Protein AF-A0A9E3FGC2-F1 (afdb_monomer_lite)

Secondary structure (DSSP, 8-state):
-----TTHHHHHHHHHHH--TTTS-TTTTTTEEEEETTTTEEEESSEEEEE-HHHHHHHHTT-GGGGGG-BSTHHHHHHHHH-

Foldseek 3Di:
DDDDPDPPLVVLVVVLLVPLPPQFDPCLCAQEWEAAPSVRDIGYHHWYKYDHSVLSSCLSSLNLVSLVRIDTPVSVSSVVRSD

Sequence (83 aa):
PQRVPDNHVKVALGFLATKPIGFVKPRSLDGLELFAEDYNVRIGRGEELRGCGIDVMMAMCGRTIALDELEGDGVEVLRSRLA

pLDDT: mean 88.67, std 11.29, range [56.69, 97.94]

Radius of gyration: 11.31 Å; 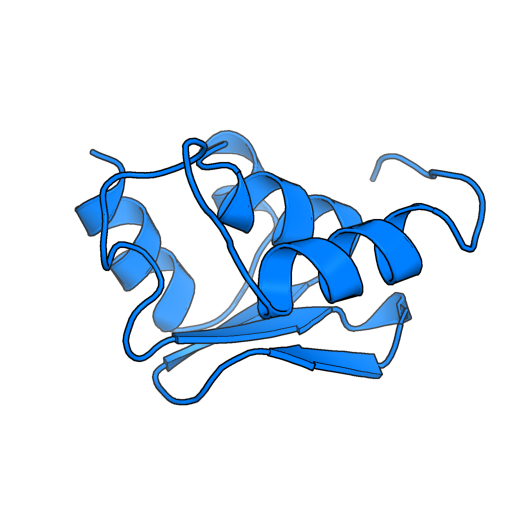chains: 1; bounding box: 24×25×29 Å

Structure (mmCIF, N/CA/C/O backbone):
data_AF-A0A9E3FGC2-F1
#
_entry.id   AF-A0A9E3FGC2-F1
#
loop_
_atom_site.group_PDB
_atom_site.id
_atom_site.type_symbol
_atom_site.label_atom_id
_atom_site.label_alt_id
_atom_site.label_comp_id
_atom_site.label_asym_id
_atom_site.label_entity_id
_atom_site.label_seq_id
_atom_site.pdbx_PDB_ins_code
_atom_site.Cartn_x
_atom_site.Cartn_y
_atom_site.Cartn_z
_atom_site.occupancy
_atom_site.B_iso_or_equiv
_atom_site.auth_seq_id
_atom_site.auth_comp_id
_atom_site.auth_asym_id
_atom_site.auth_atom_id
_atom_site.pdbx_PDB_model_num
ATOM 1 N N . PRO A 1 1 ? -6.329 -5.540 -16.270 1.00 56.69 1 PRO A N 1
ATOM 2 C CA . PRO A 1 1 ? -4.979 -5.049 -15.898 1.00 56.69 1 PRO A CA 1
ATOM 3 C C . PRO A 1 1 ? -4.478 -3.919 -16.825 1.00 56.69 1 PRO A C 1
ATOM 5 O O . PRO A 1 1 ? -4.310 -4.132 -18.026 1.00 56.69 1 PRO A O 1
ATOM 8 N N . GLN A 1 2 ? -4.269 -2.709 -16.289 1.00 56.88 2 GLN A N 1
ATOM 9 C CA . GLN A 1 2 ? -3.638 -1.602 -17.027 1.00 56.88 2 GLN A CA 1
ATOM 10 C C . GLN A 1 2 ? -2.128 -1.854 -17.173 1.00 56.88 2 GLN A C 1
ATOM 12 O O . GLN A 1 2 ? -1.448 -2.112 -16.188 1.00 56.88 2 GLN A O 1
ATOM 17 N N . ARG A 1 3 ? -1.585 -1.765 -18.396 1.00 57.22 3 ARG A N 1
ATOM 18 C CA . ARG A 1 3 ? -0.153 -1.975 -18.673 1.00 57.22 3 ARG A CA 1
ATOM 19 C C . ARG A 1 3 ? 0.546 -0.625 -18.855 1.00 57.22 3 ARG A C 1
ATOM 21 O O . ARG A 1 3 ? 0.428 -0.001 -19.906 1.00 57.22 3 ARG A O 1
ATOM 28 N N . VAL A 1 4 ? 1.224 -0.160 -17.809 1.00 60.59 4 VAL A N 1
ATOM 29 C CA . VAL A 1 4 ? 2.032 1.075 -17.794 1.00 60.59 4 VAL A CA 1
ATOM 30 C C . VAL A 1 4 ? 3.473 0.727 -18.213 1.00 60.59 4 VAL A C 1
ATOM 32 O O . VAL A 1 4 ? 3.938 -0.344 -17.833 1.00 60.59 4 VAL A O 1
ATOM 35 N N . PRO A 1 5 ? 4.201 1.571 -18.977 1.00 59.62 5 PRO A N 1
ATOM 36 C CA . PRO A 1 5 ? 5.578 1.281 -19.388 1.00 59.62 5 PRO A CA 1
ATOM 37 C C . PRO A 1 5 ? 6.517 0.969 -18.209 1.00 59.62 5 PRO A C 1
ATOM 39 O O . PRO A 1 5 ? 6.494 1.658 -17.183 1.00 59.62 5 PRO A O 1
ATOM 42 N N . ASP A 1 6 ? 7.381 -0.029 -18.419 1.00 66.44 6 ASP A N 1
ATOM 43 C CA . ASP A 1 6 ? 7.997 -0.932 -17.428 1.00 66.44 6 ASP A CA 1
ATOM 44 C C . ASP A 1 6 ? 8.843 -0.322 -16.287 1.00 66.44 6 ASP A C 1
ATOM 46 O O . ASP A 1 6 ? 9.376 -1.075 -15.479 1.00 66.44 6 ASP A O 1
ATOM 50 N N . ASN A 1 7 ? 8.984 1.001 -16.145 1.00 74.81 7 ASN A N 1
ATOM 51 C CA . ASN A 1 7 ? 9.832 1.571 -15.082 1.00 74.81 7 ASN A CA 1
ATOM 52 C C . ASN A 1 7 ? 9.242 2.758 -14.303 1.00 74.81 7 ASN A C 1
ATOM 54 O O . ASN A 1 7 ? 9.766 3.116 -13.249 1.00 74.81 7 ASN A O 1
ATOM 58 N N . HIS A 1 8 ? 8.144 3.370 -14.757 1.00 87.00 8 HIS A N 1
ATOM 59 C CA . HIS A 1 8 ? 7.588 4.537 -14.055 1.00 87.00 8 HIS A CA 1
ATOM 60 C C . HIS A 1 8 ? 6.923 4.165 -12.732 1.00 87.00 8 HIS A C 1
ATOM 62 O O . HIS A 1 8 ? 7.069 4.887 -11.747 1.00 87.00 8 HIS A O 1
ATOM 68 N N . VAL A 1 9 ? 6.251 3.014 -12.692 1.00 88.50 9 VAL A N 1
ATOM 69 C CA . VAL A 1 9 ? 5.596 2.517 -11.478 1.00 88.50 9 VAL A CA 1
ATOM 70 C C . VAL A 1 9 ? 6.633 2.209 -10.403 1.00 88.50 9 VAL A C 1
ATOM 72 O O . VAL A 1 9 ? 6.496 2.669 -9.277 1.00 88.50 9 VAL 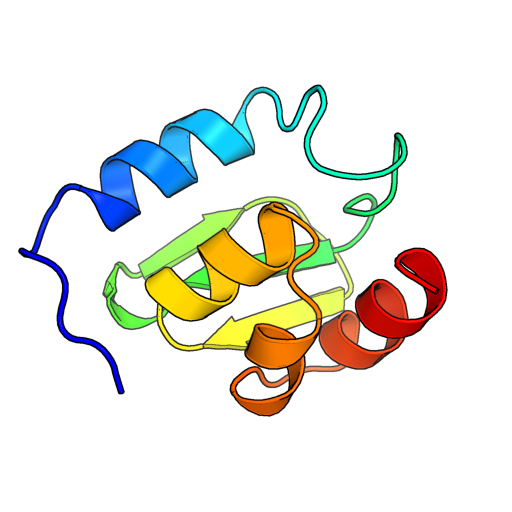A O 1
ATOM 75 N N . LYS A 1 10 ? 7.734 1.536 -10.755 1.00 88.81 10 LYS A N 1
ATOM 76 C CA . LYS A 1 10 ? 8.827 1.254 -9.815 1.00 88.81 10 LYS A CA 1
ATOM 77 C C . LYS A 1 10 ? 9.441 2.527 -9.224 1.00 88.81 10 LYS A C 1
ATOM 79 O O . LYS A 1 10 ? 9.694 2.587 -8.022 1.00 88.81 10 LYS A O 1
ATOM 84 N N . VAL A 1 11 ? 9.651 3.558 -10.048 1.00 90.00 11 VAL A N 1
ATOM 85 C CA . VAL A 1 11 ? 10.148 4.866 -9.585 1.00 90.00 11 VAL A CA 1
ATOM 86 C C . VAL A 1 11 ? 9.140 5.542 -8.652 1.00 90.00 11 VAL A C 1
ATOM 88 O O . VAL A 1 11 ? 9.523 6.034 -7.591 1.00 90.00 11 VAL A O 1
ATOM 91 N N . ALA A 1 12 ? 7.855 5.536 -9.009 1.00 90.12 12 ALA A N 1
ATOM 92 C CA . ALA A 1 12 ? 6.797 6.115 -8.189 1.00 90.12 12 ALA A CA 1
ATOM 93 C C . ALA A 1 12 ? 6.629 5.384 -6.846 1.00 90.12 12 ALA A C 1
ATOM 95 O O . ALA A 1 12 ? 6.524 6.037 -5.811 1.00 90.12 12 ALA A O 1
ATOM 96 N N . LEU A 1 13 ? 6.700 4.050 -6.834 1.00 90.88 13 LEU A N 1
ATOM 97 C CA . LEU A 1 13 ? 6.722 3.237 -5.615 1.00 90.88 13 LEU A CA 1
ATOM 98 C C . LEU A 1 13 ? 7.899 3.624 -4.708 1.00 90.88 13 LEU A C 1
ATOM 100 O O . LEU A 1 13 ? 7.709 3.835 -3.511 1.00 90.88 13 LEU A O 1
ATOM 104 N N . GLY A 1 14 ? 9.098 3.799 -5.274 1.00 89.00 14 GLY A N 1
ATOM 105 C CA . GLY A 1 14 ? 10.269 4.271 -4.528 1.00 89.00 14 GLY A CA 1
ATOM 106 C C . GLY A 1 14 ? 10.072 5.666 -3.924 1.00 89.00 14 GLY A C 1
ATOM 107 O O . GLY A 1 14 ? 10.439 5.901 -2.775 1.00 89.00 14 GLY A O 1
ATOM 108 N N . PHE A 1 15 ? 9.438 6.582 -4.660 1.00 87.94 15 PHE A N 1
ATOM 109 C CA . PHE A 1 15 ? 9.080 7.903 -4.141 1.00 87.94 15 PHE A CA 1
ATOM 110 C C . PHE A 1 15 ? 8.079 7.804 -2.977 1.00 87.94 15 PHE A C 1
ATOM 112 O O . PHE A 1 15 ? 8.332 8.347 -1.896 1.00 87.94 15 PHE A O 1
ATOM 119 N N . LEU A 1 16 ? 6.987 7.056 -3.159 1.00 87.38 16 LEU A N 1
ATOM 120 C CA . LEU A 1 16 ? 5.933 6.885 -2.156 1.00 87.38 16 LEU A CA 1
ATOM 121 C C . LEU A 1 16 ? 6.429 6.175 -0.887 1.00 87.38 16 LEU A C 1
ATOM 123 O O . LEU A 1 16 ? 5.955 6.495 0.201 1.00 87.38 16 LEU A O 1
ATOM 127 N N . ALA A 1 17 ? 7.418 5.283 -1.000 1.00 85.88 17 ALA A N 1
ATOM 128 C CA . ALA A 1 17 ? 8.054 4.618 0.138 1.00 85.88 17 ALA A CA 1
ATOM 129 C C . ALA A 1 17 ? 8.775 5.587 1.091 1.00 85.88 17 ALA A C 1
ATOM 131 O O . ALA A 1 17 ? 8.936 5.286 2.271 1.00 85.88 17 ALA A O 1
ATOM 132 N N . THR A 1 18 ? 9.225 6.745 0.595 1.00 81.56 18 THR A N 1
ATOM 133 C CA . THR A 1 18 ? 9.960 7.722 1.416 1.00 81.56 18 THR A CA 1
ATOM 134 C C . THR A 1 18 ? 9.035 8.716 2.111 1.00 81.56 18 THR A C 1
ATOM 136 O O . THR A 1 18 ? 9.240 9.029 3.284 1.00 81.56 18 THR A O 1
ATOM 139 N N . LYS A 1 19 ? 8.025 9.233 1.398 1.00 66.50 19 LYS A N 1
ATOM 140 C CA . LYS A 1 19 ? 7.097 10.261 1.888 1.00 66.50 19 LYS A CA 1
ATOM 141 C C . LYS A 1 19 ? 5.749 10.181 1.155 1.00 66.50 19 LYS A C 1
ATOM 143 O O . LYS A 1 19 ? 5.564 10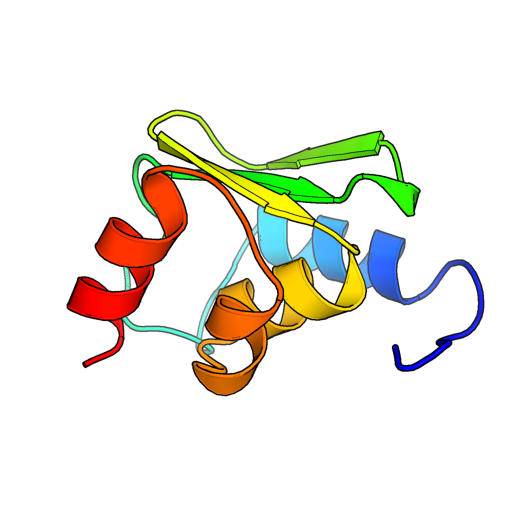.883 0.162 1.00 66.50 19 LYS A O 1
ATOM 148 N N . PRO A 1 20 ? 4.754 9.443 1.673 1.00 61.12 20 PRO A N 1
ATOM 149 C CA . PRO A 1 20 ? 3.393 9.447 1.130 1.00 61.12 20 PRO A CA 1
ATOM 150 C C . PRO A 1 20 ? 2.605 10.689 1.598 1.00 61.12 20 PRO A C 1
ATOM 152 O O . PRO A 1 20 ? 1.481 10.594 2.089 1.00 61.12 20 PRO A O 1
ATOM 155 N N . ILE A 1 21 ? 3.206 11.882 1.522 1.00 62.94 21 ILE A N 1
ATOM 156 C CA . ILE A 1 21 ? 2.596 13.107 2.053 1.00 62.94 21 ILE A CA 1
ATOM 157 C C . ILE A 1 21 ? 1.516 13.599 1.085 1.00 62.94 21 ILE A C 1
ATOM 159 O O . ILE A 1 21 ? 1.799 13.883 -0.074 1.00 62.94 21 ILE A O 1
ATOM 163 N N . GLY A 1 22 ? 0.289 13.746 1.589 1.00 66.94 22 GLY A N 1
ATOM 164 C CA . GLY A 1 22 ? -0.807 14.434 0.898 1.00 66.94 22 GLY A CA 1
ATOM 165 C C . GLY A 1 22 ? -1.744 13.548 0.075 1.00 66.94 22 GLY A C 1
ATOM 166 O O . GLY A 1 22 ? -2.761 14.052 -0.388 1.00 66.94 22 GLY A O 1
ATOM 167 N N . PHE A 1 23 ? -1.455 12.251 -0.076 1.00 76.25 23 PHE A N 1
ATOM 168 C CA . PHE A 1 23 ? -2.336 11.338 -0.819 1.00 76.25 23 PHE A CA 1
ATOM 169 C C . PHE A 1 23 ? -3.372 10.627 0.059 1.00 76.25 23 PHE A C 1
ATOM 171 O O . PHE A 1 23 ? -4.502 10.416 -0.367 1.00 76.25 23 PHE A O 1
ATOM 178 N N . VAL A 1 24 ? -3.001 10.278 1.291 1.00 81.31 24 VAL A N 1
ATOM 179 C CA . VAL A 1 24 ? -3.865 9.598 2.268 1.00 81.31 24 VAL A CA 1
ATOM 180 C C . VAL A 1 24 ? -3.779 10.291 3.625 1.00 81.31 24 VAL A C 1
ATOM 182 O O . VAL A 1 24 ? -2.840 11.053 3.881 1.00 81.31 24 VAL A O 1
ATOM 185 N N . LYS A 1 25 ? -4.748 10.027 4.516 1.00 83.75 25 LYS A N 1
ATOM 186 C CA . LYS A 1 25 ? -4.690 10.512 5.906 1.00 83.75 25 LYS A CA 1
ATOM 187 C C . LYS A 1 25 ? -3.349 10.067 6.528 1.00 83.75 25 LYS A C 1
ATOM 189 O O . LYS A 1 25 ? -2.908 8.943 6.252 1.00 83.75 25 LYS A O 1
ATOM 194 N N . PRO A 1 26 ? -2.686 10.890 7.361 1.00 83.00 26 PRO A N 1
ATOM 195 C CA . PRO A 1 26 ? -1.456 10.481 8.031 1.00 83.00 26 PRO A CA 1
ATOM 196 C C . PRO A 1 26 ? -1.631 9.134 8.731 1.00 83.00 26 PRO A C 1
ATOM 198 O O . PRO A 1 26 ? -2.679 8.890 9.326 1.00 83.00 26 PRO A O 1
ATOM 201 N N . ARG A 1 27 ? -0.600 8.285 8.675 1.00 85.62 27 ARG A N 1
ATOM 202 C CA . ARG A 1 27 ? -0.583 6.944 9.286 1.00 85.62 27 ARG A CA 1
ATOM 203 C C . ARG A 1 27 ? -1.515 5.904 8.654 1.00 85.62 27 ARG A C 1
ATOM 205 O O . ARG A 1 27 ? -1.598 4.788 9.155 1.00 85.62 27 ARG A O 1
ATOM 212 N N . SER A 1 28 ? -2.179 6.208 7.532 1.00 90.38 28 SER A N 1
ATOM 213 C CA . SER A 1 28 ? -3.046 5.223 6.852 1.00 90.38 28 SER A CA 1
ATOM 214 C C . SER A 1 28 ? -2.292 3.964 6.411 1.00 90.38 28 SER A C 1
ATOM 216 O O . SER A 1 28 ? -2.887 2.893 6.356 1.00 90.38 28 SER A O 1
ATOM 218 N N . LEU A 1 29 ? -0.990 4.079 6.136 1.00 91.94 29 LEU A N 1
ATOM 219 C CA . LEU A 1 29 ? -0.130 2.971 5.705 1.00 91.94 29 LEU A CA 1
ATOM 220 C C . LEU A 1 29 ? 0.697 2.354 6.849 1.00 91.94 29 LEU A C 1
ATOM 222 O O . LEU A 1 29 ? 1.480 1.440 6.609 1.00 91.94 29 LEU A O 1
ATOM 226 N N . ASP A 1 30 ? 0.549 2.833 8.088 1.00 92.19 30 ASP A N 1
ATOM 227 C CA . ASP A 1 30 ? 1.374 2.369 9.208 1.00 92.19 30 ASP A CA 1
ATOM 228 C C . ASP A 1 30 ? 1.065 0.904 9.547 1.00 92.19 30 ASP A C 1
ATOM 230 O O . ASP A 1 30 ? -0.099 0.506 9.662 1.00 92.19 30 ASP A O 1
ATOM 234 N N . GLY A 1 31 ? 2.113 0.103 9.740 1.00 94.44 31 GLY A N 1
ATOM 235 C CA . GLY A 1 31 ? 1.975 -1.321 10.056 1.00 94.44 31 GLY A CA 1
ATOM 236 C C . GLY A 1 31 ? 1.483 -2.182 8.889 1.00 94.44 31 GLY A C 1
ATOM 237 O O . GLY A 1 31 ? 0.967 -3.268 9.137 1.00 94.44 31 GLY A O 1
ATOM 238 N N . LEU A 1 32 ? 1.609 -1.701 7.648 1.00 96.38 32 LEU A N 1
ATOM 239 C CA . LEU A 1 32 ? 1.372 -2.488 6.439 1.00 96.38 32 LEU A CA 1
ATOM 240 C C . LEU A 1 32 ? 2.700 -2.818 5.750 1.00 96.38 32 LEU A C 1
ATOM 242 O O . LEU A 1 32 ? 3.620 -1.992 5.725 1.00 96.38 32 LEU A O 1
ATOM 246 N N . GLU A 1 33 ? 2.784 -4.010 5.167 1.00 97.25 33 GLU A N 1
ATOM 247 C CA . GLU A 1 33 ? 3.810 -4.370 4.190 1.00 97.25 33 GLU A CA 1
ATOM 248 C C . GLU A 1 33 ? 3.184 -4.397 2.793 1.00 97.25 33 GLU A C 1
ATOM 250 O O . GLU A 1 33 ? 2.350 -5.242 2.488 1.00 97.25 33 GLU A O 1
ATOM 255 N N . LEU A 1 34 ? 3.581 -3.458 1.936 1.00 96.81 34 LEU A N 1
ATOM 256 C CA . LEU A 1 34 ? 3.099 -3.378 0.563 1.00 96.81 34 LEU A CA 1
ATOM 257 C C . LEU A 1 34 ? 4.068 -4.093 -0.373 1.00 96.81 34 LEU A C 1
ATOM 259 O O . LEU A 1 34 ? 5.242 -3.717 -0.436 1.00 96.81 34 LEU A O 1
ATOM 263 N N . PHE A 1 35 ? 3.582 -5.078 -1.124 1.00 97.50 35 PHE A N 1
ATOM 264 C CA . PHE A 1 35 ? 4.394 -5.872 -2.041 1.00 97.50 35 PHE A CA 1
ATOM 265 C C . PHE A 1 35 ? 3.928 -5.730 -3.496 1.00 97.50 35 PHE A C 1
ATOM 267 O O . PHE A 1 35 ? 2.875 -6.227 -3.884 1.00 97.50 35 PHE A O 1
ATOM 274 N N . ALA A 1 36 ? 4.746 -5.063 -4.312 1.00 96.25 36 ALA A N 1
ATOM 275 C CA . ALA A 1 36 ? 4.572 -4.986 -5.760 1.00 96.25 36 ALA A CA 1
ATOM 276 C C . ALA A 1 36 ? 5.290 -6.168 -6.431 1.00 96.25 36 ALA A C 1
ATOM 278 O O . ALA A 1 36 ? 6.524 -6.176 -6.528 1.00 96.25 36 ALA A O 1
ATOM 279 N N . GLU A 1 37 ? 4.523 -7.169 -6.862 1.00 95.19 37 GLU A N 1
ATOM 280 C CA . GLU A 1 37 ? 5.024 -8.478 -7.305 1.00 95.19 37 GLU A CA 1
ATOM 281 C C . GLU A 1 37 ? 5.836 -8.405 -8.603 1.00 95.19 37 GLU A C 1
ATOM 283 O O . GLU A 1 37 ? 6.925 -8.969 -8.707 1.00 95.19 37 GLU A O 1
ATOM 288 N N . ASP A 1 38 ? 5.335 -7.645 -9.572 1.00 92.25 38 ASP A N 1
ATOM 289 C CA . ASP A 1 38 ? 5.937 -7.414 -10.889 1.00 92.25 38 ASP A CA 1
ATOM 290 C C . ASP A 1 38 ? 7.310 -6.731 -10.824 1.00 92.25 38 ASP A C 1
ATOM 292 O O . ASP A 1 38 ? 8.157 -6.936 -11.696 1.00 92.25 38 ASP A O 1
ATOM 296 N N . TYR A 1 39 ? 7.561 -5.958 -9.768 1.00 91.25 39 TYR A N 1
ATOM 297 C CA . TYR A 1 39 ? 8.842 -5.293 -9.531 1.00 91.25 39 TYR A CA 1
ATOM 298 C C . TYR A 1 39 ? 9.681 -5.934 -8.425 1.00 91.25 39 TYR A C 1
ATOM 300 O O . TYR A 1 39 ? 10.825 -5.506 -8.223 1.00 91.25 39 TYR A O 1
ATOM 308 N N . ASN A 1 40 ? 9.133 -6.936 -7.731 1.00 92.25 40 ASN A N 1
ATOM 309 C CA . ASN A 1 40 ? 9.674 -7.539 -6.517 1.00 92.25 40 ASN A CA 1
ATOM 310 C C . ASN A 1 40 ? 10.111 -6.481 -5.478 1.00 92.25 40 ASN A C 1
ATOM 312 O O . ASN A 1 40 ? 11.235 -6.500 -4.972 1.00 92.25 40 ASN A O 1
ATOM 316 N N . VAL A 1 41 ? 9.238 -5.504 -5.211 1.00 92.50 41 VAL A N 1
ATOM 317 C CA . VAL A 1 41 ? 9.496 -4.385 -4.289 1.00 92.50 41 VAL A CA 1
ATOM 318 C C . VAL A 1 41 ? 8.594 -4.504 -3.069 1.00 92.50 41 VAL A C 1
ATOM 320 O O . VAL A 1 41 ? 7.378 -4.568 -3.213 1.00 92.50 41 VAL A O 1
ATOM 323 N N . ARG A 1 42 ? 9.190 -4.471 -1.872 1.00 95.81 42 ARG A N 1
ATOM 324 C CA . ARG A 1 42 ? 8.481 -4.427 -0.584 1.00 95.81 42 ARG A CA 1
ATOM 325 C C . ARG A 1 42 ? 8.681 -3.077 0.096 1.00 95.81 42 ARG A C 1
ATOM 327 O O . ARG A 1 42 ? 9.796 -2.553 0.112 1.00 95.81 42 ARG A O 1
ATOM 334 N N . ILE A 1 43 ? 7.610 -2.519 0.650 1.00 93.81 43 ILE A N 1
ATOM 335 C CA . ILE A 1 43 ? 7.593 -1.218 1.327 1.00 93.81 43 ILE A CA 1
ATOM 336 C C . ILE A 1 43 ? 6.892 -1.380 2.672 1.00 93.81 43 ILE A C 1
ATOM 338 O O . ILE A 1 43 ? 5.798 -1.925 2.739 1.00 93.81 43 ILE A O 1
ATOM 342 N N . GLY A 1 44 ? 7.487 -0.849 3.739 1.00 93.81 44 GLY A N 1
ATOM 343 C CA . GLY A 1 44 ? 6.911 -0.966 5.078 1.00 93.81 44 GLY A CA 1
ATOM 344 C C . GLY A 1 44 ? 7.126 -2.350 5.694 1.00 93.81 44 GLY A C 1
ATOM 345 O O . GLY A 1 44 ? 8.027 -3.081 5.285 1.00 93.81 44 GLY A O 1
ATOM 346 N N . ARG A 1 45 ? 6.360 -2.644 6.748 1.00 94.88 45 ARG A N 1
ATOM 347 C CA . ARG A 1 45 ? 6.369 -3.895 7.524 1.00 94.88 45 ARG A CA 1
ATOM 348 C C . ARG A 1 45 ? 5.025 -4.051 8.235 1.00 94.88 45 ARG A C 1
ATOM 350 O O . ARG A 1 45 ? 4.516 -3.061 8.765 1.00 94.88 45 ARG A O 1
ATOM 357 N N . GLY A 1 46 ? 4.532 -5.283 8.344 1.00 96.88 46 GLY A N 1
ATOM 358 C CA . GLY A 1 46 ? 3.308 -5.629 9.071 1.00 96.88 46 GLY A CA 1
ATOM 359 C C . GLY A 1 46 ? 2.367 -6.467 8.213 1.00 96.88 46 GLY A C 1
ATOM 360 O O . GLY A 1 46 ? 2.842 -7.367 7.527 1.00 96.88 46 GLY A O 1
ATOM 361 N N . GLU A 1 47 ? 1.066 -6.175 8.262 1.00 97.88 47 GLU A N 1
ATOM 362 C CA . GLU A 1 47 ? 0.050 -6.920 7.504 1.00 97.88 47 GLU A CA 1
ATOM 363 C C . GLU A 1 47 ? 0.272 -6.753 5.995 1.00 97.88 47 GLU A C 1
ATOM 365 O O . GLU A 1 47 ? 0.411 -5.626 5.505 1.00 97.88 47 GLU A O 1
ATOM 370 N N . GLU A 1 48 ? 0.337 -7.868 5.262 1.00 97.94 48 GLU A N 1
ATOM 371 C CA . GLU A 1 48 ? 0.687 -7.862 3.837 1.00 97.94 48 GLU A CA 1
ATOM 372 C C . GLU A 1 48 ? -0.487 -7.372 2.981 1.00 97.94 48 GLU A C 1
ATOM 374 O O . GLU A 1 48 ? -1.628 -7.799 3.151 1.00 97.94 48 GLU A O 1
ATOM 379 N N . LEU A 1 49 ? -0.179 -6.499 2.026 1.00 97.44 49 LEU A N 1
ATOM 380 C CA . LEU A 1 49 ? -1.026 -6.132 0.898 1.00 97.44 49 LEU A CA 1
ATOM 381 C C . LEU A 1 49 ? -0.182 -6.273 -0.371 1.00 97.44 49 LEU A C 1
ATOM 383 O O . LEU A 1 49 ? 0.826 -5.578 -0.526 1.00 97.44 49 LEU A O 1
ATOM 387 N N . ARG A 1 50 ? -0.571 -7.168 -1.280 1.00 97.88 50 ARG A N 1
ATOM 388 C CA . ARG A 1 50 ? 0.225 -7.514 -2.464 1.00 97.88 50 ARG A CA 1
ATOM 389 C C . ARG A 1 50 ? -0.576 -7.531 -3.761 1.00 97.88 50 ARG A C 1
ATOM 391 O O . ARG A 1 50 ? -1.784 -7.748 -3.745 1.00 97.88 50 ARG A O 1
ATOM 398 N N . GLY A 1 51 ? 0.124 -7.330 -4.873 1.00 96.62 51 GLY A N 1
ATOM 399 C CA . GLY A 1 51 ? -0.409 -7.472 -6.227 1.00 96.62 51 GLY A CA 1
ATOM 400 C C . GLY A 1 51 ? 0.456 -6.751 -7.259 1.00 96.62 51 GLY A C 1
ATOM 401 O O . GLY A 1 51 ? 1.654 -6.528 -7.046 1.00 96.62 51 GLY A O 1
ATOM 402 N N . CYS A 1 52 ? -0.142 -6.359 -8.386 1.00 95.62 52 CYS A N 1
ATOM 403 C CA . CYS A 1 52 ? 0.569 -5.606 -9.420 1.00 95.62 52 CYS A CA 1
ATOM 404 C C . CYS A 1 52 ? 0.978 -4.223 -8.892 1.00 95.62 52 CYS A C 1
ATOM 406 O O . CYS A 1 52 ?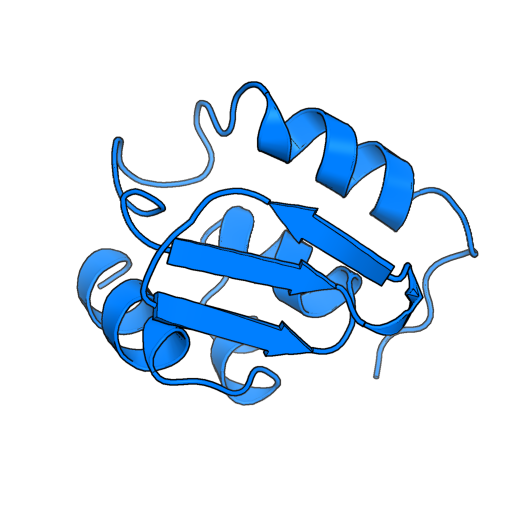 0.222 -3.555 -8.182 1.00 95.62 52 CYS A O 1
ATOM 408 N N . GLY A 1 53 ? 2.179 -3.760 -9.245 1.00 94.12 53 GLY A N 1
ATOM 409 C CA . GLY A 1 53 ? 2.737 -2.527 -8.701 1.00 94.12 53 GLY A CA 1
ATOM 410 C C . GLY A 1 53 ? 1.886 -1.289 -8.977 1.00 94.12 53 GLY A C 1
ATOM 411 O O . GLY A 1 53 ? 1.901 -0.356 -8.175 1.00 94.12 53 GLY A O 1
ATOM 412 N N . ILE A 1 54 ? 1.124 -1.275 -10.079 1.00 93.44 54 ILE A N 1
ATOM 413 C CA . ILE A 1 54 ? 0.186 -0.189 -10.400 1.00 93.44 54 ILE A CA 1
ATOM 414 C C . ILE A 1 54 ? -0.962 -0.130 -9.388 1.00 93.44 54 ILE A C 1
ATOM 416 O O . ILE A 1 54 ? -1.294 0.957 -8.919 1.00 93.44 54 ILE A O 1
ATOM 420 N N . ASP A 1 55 ? -1.498 -1.278 -8.980 1.00 95.69 55 ASP A N 1
ATOM 421 C CA . ASP A 1 55 ? -2.606 -1.373 -8.030 1.00 95.69 55 ASP A CA 1
ATOM 422 C C . ASP A 1 55 ? -2.124 -1.060 -6.610 1.00 95.69 55 ASP A C 1
ATOM 424 O O . ASP A 1 55 ? -2.748 -0.271 -5.898 1.00 95.69 55 ASP A O 1
ATOM 428 N N . VAL A 1 56 ? -0.930 -1.543 -6.243 1.00 95.31 56 VAL A N 1
ATOM 429 C CA . VAL A 1 56 ? -0.257 -1.177 -4.986 1.00 95.31 56 VAL A CA 1
ATOM 430 C C . VAL A 1 56 ? -0.026 0.334 -4.912 1.00 95.31 56 VAL A C 1
ATOM 432 O O . VAL A 1 56 ? -0.375 0.972 -3.918 1.00 95.31 56 VAL A O 1
ATOM 435 N N . MET A 1 57 ? 0.514 0.943 -5.971 1.00 93.88 57 MET A N 1
ATOM 436 C CA . MET A 1 57 ? 0.731 2.390 -6.040 1.00 93.88 57 MET A CA 1
ATOM 437 C C . MET A 1 57 ? -0.590 3.165 -5.924 1.00 93.88 57 MET A C 1
ATOM 439 O O . MET A 1 57 ? -0.671 4.155 -5.196 1.00 93.88 57 MET A O 1
ATOM 443 N N . MET A 1 58 ? -1.641 2.714 -6.609 1.00 94.00 58 MET A N 1
ATOM 444 C CA . MET A 1 58 ? -2.968 3.329 -6.542 1.00 94.00 58 MET A CA 1
ATOM 445 C C . MET A 1 58 ? -3.564 3.245 -5.129 1.00 94.00 58 MET A C 1
ATOM 447 O O . MET A 1 58 ? -4.107 4.241 -4.637 1.00 94.00 58 MET A O 1
ATOM 451 N N . ALA A 1 59 ? -3.396 2.114 -4.441 1.00 94.25 59 ALA A N 1
ATOM 452 C CA . ALA A 1 59 ? -3.801 1.939 -3.049 1.00 94.25 59 ALA A CA 1
ATOM 453 C C . ALA A 1 59 ? -3.015 2.854 -2.093 1.00 94.25 59 ALA A C 1
ATOM 455 O O . ALA A 1 59 ? -3.621 3.516 -1.247 1.00 94.25 59 ALA A O 1
ATOM 456 N N . MET A 1 60 ? -1.693 2.993 -2.275 1.00 92.75 60 MET A N 1
ATOM 457 C CA . MET A 1 60 ? -0.867 3.967 -1.533 1.00 92.75 60 MET A CA 1
ATOM 458 C C . MET A 1 60 ? -1.354 5.407 -1.722 1.00 92.75 60 MET A C 1
ATOM 460 O O . MET A 1 60 ? -1.220 6.235 -0.820 1.00 92.75 60 MET A O 1
ATOM 464 N N . CYS A 1 61 ? -1.938 5.703 -2.884 1.00 92.44 61 CYS A N 1
ATOM 465 C CA . CYS A 1 61 ? -2.541 6.991 -3.198 1.00 92.44 61 CYS A CA 1
ATOM 466 C C . CYS A 1 61 ? -4.006 7.134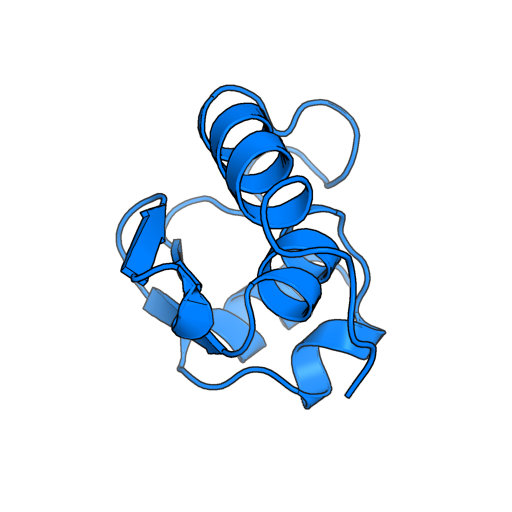 -2.734 1.00 92.44 61 CYS A C 1
ATOM 468 O O . CYS A 1 61 ? -4.659 8.114 -3.096 1.00 92.44 61 CYS A O 1
ATOM 470 N N . GLY A 1 62 ? -4.542 6.178 -1.968 1.00 92.12 62 GLY A N 1
ATOM 471 C CA . GLY A 1 62 ? -5.899 6.230 -1.416 1.00 92.12 62 GLY A CA 1
ATOM 472 C C . GLY A 1 62 ? -7.011 5.862 -2.398 1.00 92.12 62 GLY A C 1
ATOM 473 O O . GLY A 1 62 ? -8.176 6.166 -2.145 1.00 92.12 62 GLY A O 1
ATOM 474 N N . ARG A 1 63 ? -6.691 5.240 -3.540 1.00 93.69 63 ARG A N 1
ATOM 475 C CA . ARG A 1 63 ? -7.690 4.830 -4.537 1.00 93.69 63 ARG A CA 1
ATOM 476 C C . ARG A 1 63 ? -8.254 3.461 -4.182 1.00 93.69 63 ARG A C 1
ATOM 478 O O . ARG A 1 63 ? -7.695 2.435 -4.549 1.00 93.69 63 ARG A O 1
ATOM 485 N N . THR A 1 64 ? -9.394 3.470 -3.498 1.00 92.56 64 THR A N 1
ATOM 486 C CA . THR A 1 64 ? -10.057 2.265 -2.976 1.00 92.56 64 THR A CA 1
ATOM 487 C C . THR A 1 64 ? -10.436 1.24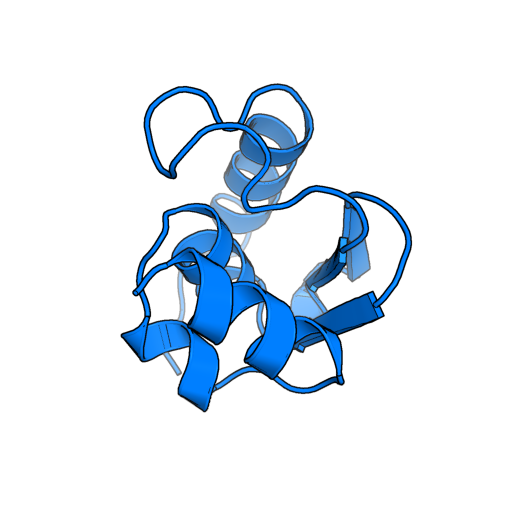2 -4.044 1.00 92.56 64 THR A C 1
ATOM 489 O O . THR A 1 64 ? -10.454 0.061 -3.738 1.00 92.56 64 THR A O 1
ATOM 492 N N . ILE A 1 65 ? -10.667 1.661 -5.293 1.00 93.38 65 ILE A N 1
ATOM 493 C CA . ILE A 1 65 ? -10.951 0.744 -6.410 1.00 93.38 65 ILE A CA 1
ATOM 494 C C . ILE A 1 65 ? -9.817 -0.258 -6.670 1.00 93.38 65 ILE A C 1
ATOM 496 O O . ILE A 1 65 ? -10.076 -1.371 -7.100 1.00 93.38 65 ILE A O 1
ATOM 500 N N . ALA A 1 66 ? -8.566 0.117 -6.388 1.00 93.69 66 ALA A N 1
ATOM 501 C CA . ALA A 1 66 ? -7.426 -0.775 -6.577 1.00 93.69 66 ALA A CA 1
ATOM 502 C C . ALA A 1 66 ? -7.358 -1.872 -5.504 1.00 93.69 66 ALA A C 1
ATOM 504 O O . ALA A 1 66 ? -6.689 -2.873 -5.709 1.00 93.69 66 ALA A O 1
ATOM 505 N N . LEU A 1 67 ? -8.052 -1.707 -4.370 1.00 95.31 67 LEU A N 1
ATOM 506 C CA . LEU A 1 67 ? -8.053 -2.696 -3.286 1.00 95.31 67 LEU A CA 1
ATOM 507 C C . LEU A 1 67 ? -8.730 -4.007 -3.685 1.00 95.31 67 LEU A C 1
ATOM 509 O O . LEU A 1 67 ? -8.438 -5.030 -3.081 1.00 95.31 67 LEU A O 1
ATOM 513 N N . ASP A 1 68 ? -9.617 -3.982 -4.680 1.00 95.50 68 ASP A N 1
ATOM 514 C CA . ASP A 1 68 ? -10.313 -5.179 -5.157 1.00 95.50 68 ASP A CA 1
ATOM 515 C C . ASP A 1 68 ? -9.402 -6.073 -6.027 1.00 95.50 68 ASP A C 1
ATOM 517 O O . ASP A 1 68 ? -9.704 -7.246 -6.229 1.00 95.50 68 ASP A O 1
ATOM 521 N N . GLU A 1 69 ? -8.275 -5.532 -6.503 1.00 96.19 69 GLU A N 1
ATOM 522 C CA . GLU A 1 69 ? -7.248 -6.235 -7.293 1.00 96.19 69 GLU A CA 1
ATOM 523 C C . GLU A 1 69 ? -6.041 -6.663 -6.432 1.00 96.19 69 GLU A C 1
ATOM 525 O O . GLU A 1 69 ? -5.035 -7.148 -6.953 1.00 96.19 69 GLU A O 1
ATOM 530 N N . LEU A 1 70 ? -6.109 -6.444 -5.115 1.00 97.38 70 LEU A N 1
ATOM 531 C CA . LEU A 1 70 ? -5.028 -6.710 -4.169 1.00 97.38 70 LEU A CA 1
ATOM 532 C C . LEU A 1 70 ? -5.403 -7.840 -3.209 1.00 97.38 70 LEU A C 1
ATOM 534 O O . LEU A 1 70 ? -6.566 -8.038 -2.865 1.00 97.38 70 LEU A O 1
ATOM 538 N N . GLU A 1 71 ? -4.387 -8.552 -2.732 1.00 97.94 71 GLU A N 1
ATOM 539 C CA . GLU A 1 71 ? -4.531 -9.672 -1.803 1.00 97.94 71 GLU A CA 1
ATOM 540 C C . GLU A 1 71 ? -3.796 -9.419 -0.482 1.00 97.94 71 GLU A C 1
ATOM 542 O O . GLU A 1 71 ? -2.832 -8.654 -0.426 1.00 97.94 71 GLU A O 1
ATOM 547 N N . GLY A 1 72 ? -4.215 -10.129 0.568 1.00 97.50 72 GLY A N 1
ATOM 548 C CA . GLY A 1 72 ? -3.573 -10.133 1.883 1.00 97.50 72 GLY A CA 1
ATOM 549 C C . GLY A 1 72 ? -4.369 -9.399 2.964 1.00 97.50 72 GLY A C 1
ATOM 550 O O . GLY A 1 72 ? -5.238 -8.572 2.681 1.00 97.50 72 GLY A O 1
ATOM 551 N N . ASP A 1 73 ? -4.068 -9.714 4.223 1.00 97.00 73 ASP A N 1
ATOM 552 C CA . ASP A 1 73 ? -4.798 -9.208 5.396 1.00 97.00 73 ASP A CA 1
ATOM 553 C C . ASP A 1 73 ? -4.719 -7.672 5.525 1.00 97.00 73 ASP A C 1
ATOM 555 O O . ASP A 1 73 ? -5.635 -7.018 6.034 1.00 97.00 73 ASP A O 1
ATOM 559 N N . GLY A 1 74 ? -3.664 -7.062 4.977 1.00 97.31 74 GLY A N 1
ATOM 560 C CA . GLY A 1 74 ? -3.472 -5.616 4.927 1.00 97.31 74 GLY A CA 1
ATOM 561 C C . GLY A 1 74 ? -4.487 -4.872 4.050 1.00 97.31 74 GLY A C 1
ATOM 562 O O . GLY A 1 74 ? -4.679 -3.669 4.247 1.00 97.31 74 GLY A O 1
ATOM 563 N N . VAL A 1 75 ? -5.170 -5.554 3.119 1.00 97.44 75 VAL A N 1
ATOM 564 C CA . VAL A 1 75 ? -6.203 -4.956 2.250 1.00 97.44 75 VAL A CA 1
ATOM 565 C C . VAL A 1 75 ? -7.377 -4.441 3.073 1.00 97.44 75 VAL A C 1
ATOM 567 O O . VAL A 1 75 ? -7.750 -3.272 2.951 1.00 97.44 75 VAL A O 1
ATOM 570 N N . GLU A 1 76 ? -7.918 -5.269 3.964 1.00 96.12 76 GLU A N 1
ATOM 571 C CA . GLU A 1 76 ? -9.061 -4.889 4.800 1.00 96.12 76 GLU A CA 1
ATOM 572 C C . GLU A 1 76 ? -8.674 -3.845 5.851 1.00 96.12 76 GLU A C 1
ATOM 574 O O . GLU A 1 76 ? -9.427 -2.901 6.118 1.00 96.12 76 GLU A O 1
ATOM 579 N N . VAL A 1 77 ? -7.448 -3.932 6.376 1.00 95.88 77 VAL A N 1
ATOM 580 C CA . VAL A 1 77 ? -6.892 -2.898 7.255 1.00 95.88 77 VAL A CA 1
ATOM 581 C C . VAL A 1 77 ? -6.846 -1.553 6.530 1.00 95.88 77 VAL A C 1
ATOM 583 O O . VAL A 1 77 ? -7.338 -0.554 7.062 1.00 95.88 77 VAL A O 1
ATOM 586 N N . LEU A 1 78 ? -6.303 -1.502 5.312 1.00 94.94 78 LEU A N 1
ATOM 587 C CA . LEU A 1 78 ? -6.232 -0.265 4.537 1.00 94.94 78 LEU A CA 1
ATOM 588 C C . LEU A 1 78 ? -7.626 0.244 4.140 1.00 94.94 78 LEU A C 1
ATOM 590 O O . LEU A 1 78 ? -7.898 1.437 4.294 1.00 94.94 78 LEU A O 1
ATOM 594 N N . ARG A 1 79 ? -8.533 -0.645 3.714 1.00 95.19 79 ARG A N 1
ATOM 595 C CA . ARG A 1 79 ? -9.929 -0.318 3.381 1.00 95.19 79 ARG A CA 1
ATOM 596 C C . ARG A 1 79 ? -10.626 0.395 4.542 1.00 95.19 79 ARG A C 1
ATOM 598 O O . ARG A 1 79 ? -11.250 1.433 4.330 1.00 95.19 79 ARG A O 1
ATOM 605 N N . SER A 1 80 ? -10.445 -0.096 5.770 1.00 94.31 80 SER A N 1
ATOM 606 C CA . SER A 1 80 ? -11.035 0.502 6.978 1.00 94.31 80 SER A CA 1
ATOM 607 C C . SER A 1 80 ? -10.522 1.918 7.290 1.00 94.31 80 SER A C 1
ATOM 609 O O . SER A 1 80 ? -11.241 2.722 7.879 1.00 94.31 80 SER A O 1
ATOM 611 N N . ARG A 1 81 ? -9.285 2.243 6.889 1.00 93.50 81 ARG A N 1
ATOM 612 C CA . ARG A 1 81 ? -8.633 3.540 7.157 1.00 93.50 81 ARG A CA 1
ATOM 613 C C . ARG A 1 81 ? -8.964 4.601 6.107 1.00 93.50 81 ARG A C 1
ATOM 615 O O . ARG A 1 81 ? -8.936 5.798 6.411 1.00 93.50 81 ARG A O 1
ATOM 622 N N . LEU A 1 82 ? -9.234 4.164 4.876 1.00 89.06 82 LEU A N 1
ATOM 623 C CA . LEU A 1 82 ? -9.573 5.033 3.746 1.00 89.06 82 LEU A CA 1
ATOM 624 C C . LEU A 1 82 ? -11.055 5.436 3.710 1.00 89.06 82 LEU A C 1
ATOM 626 O O . LEU A 1 82 ? -11.381 6.400 3.017 1.00 89.06 82 LEU A O 1
ATOM 630 N N . ALA A 1 83 ? -11.913 4.736 4.458 1.00 76.00 83 ALA A N 1
ATOM 631 C CA . ALA A 1 83 ? -13.305 5.116 4.692 1.00 76.00 83 ALA A CA 1
ATOM 632 C C . ALA A 1 83 ? -13.458 6.444 5.470 1.00 76.00 83 ALA A C 1
ATOM 634 O O . ALA A 1 83 ? -12.513 6.895 6.176 1.00 76.00 83 ALA A O 1
#